Protein AF-A0A7V6YRM3-F1 (afdb_monomer)

Secondary structure (DSSP, 8-state):
---TT-EEEESSTTS-------BSSHHHHHHHHHHHHHHHHHHHH-S--STTGGG--EEEEEEEE------HHHHHHHHHHHHHHHHGGGGTTTTTT--HHHHHHHHHHHHHHHHHHHHHTT-----EEEEEEEEE-

Foldseek 3Di:
DDLAFWKAKAQDPPQDGPGPDTHNDQVVRLVVCVVCLCVVVCVVPDPPDDDVSVVGKMKMWTWDADDDFDQLVVVQVVVLVVVCVVPNPVSNCPSVPDDPVNSVVVRVVRRVVVVVVCVVVVVGDPDTHTPPMDIGD

Solvent-accessible surface area (backbone atoms only — not comparable to full-atom values): 8129 Å² total; per-residue (Å²): 132,84,63,62,65,22,16,33,48,28,77,62,91,84,77,72,79,74,58,86,61,76,22,83,39,66,67,55,33,51,52,51,49,64,74,44,44,64,68,62,50,52,77,73,59,52,96,74,79,68,82,64,66,81,71,51,53,35,34,38,28,31,32,44,58,66,74,90,79,60,63,37,66,63,53,50,50,54,50,28,51,53,41,25,75,73,61,37,76,84,28,68,72,48,76,72,78,67,48,71,65,59,41,50,55,47,22,53,52,52,37,50,54,49,53,51,50,28,61,75,71,65,65,59,75,90,59,64,47,76,42,82,70,42,84,42,121

Nearest PDB structures (foldseek):
  1qm1-assembly1_A  TM=2.500E-01  e=4.627E+00  Homo sapiens
  2l1d-assembly1_A  TM=2.332E-01  e=3.576E+00  Mus musculus
  1y15-assembly1_A  TM=2.357E-01  e=6.808E+00  Mus musculus

Sequence (137 aa):
MSKEGKWLINWNEDGIWNSLDEFETKEDAISYGKANFEEIFEDEIGTEFDSEIENKVFYVGQITCFSPGINAEHVLEQIAEHAYDEVGEVAESYLENVSKEDCNILEERLNNALNEWLKETKNKPNFFKIEKIEEIK

Structure (mmCIF, N/CA/C/O backbone):
data_AF-A0A7V6YRM3-F1
#
_entry.id   AF-A0A7V6YRM3-F1
#
loop_
_atom_site.group_PDB
_atom_site.id
_atom_site.type_symbol
_atom_site.label_atom_id
_atom_site.label_alt_id
_atom_site.label_comp_id
_atom_site.label_asym_id
_atom_site.label_entity_id
_atom_site.label_seq_id
_atom_site.pdbx_PDB_ins_code
_atom_site.Cartn_x
_atom_site.Cartn_y
_atom_site.Cartn_z
_atom_site.occupancy
_atom_site.B_iso_or_equiv
_atom_site.auth_seq_id
_atom_site.auth_comp_id
_atom_site.auth_asym_id
_atom_site.auth_atom_id
_atom_site.pdbx_PDB_model_num
ATOM 1 N N . MET A 1 1 ? 13.080 -12.051 -3.022 1.00 57.66 1 MET A N 1
ATOM 2 C CA . MET A 1 1 ? 13.654 -10.700 -2.842 1.00 57.66 1 MET A CA 1
ATOM 3 C C . MET A 1 1 ? 12.557 -9.697 -3.147 1.00 57.66 1 MET A C 1
ATOM 5 O O . MET A 1 1 ? 11.697 -10.029 -3.953 1.00 57.66 1 MET A O 1
ATOM 9 N N . SER A 1 2 ? 12.516 -8.560 -2.449 1.00 79.94 2 SER A N 1
ATOM 10 C CA . SER A 1 2 ? 11.533 -7.512 -2.757 1.00 79.94 2 SER A CA 1
ATOM 11 C C . SER A 1 2 ? 11.865 -6.896 -4.115 1.00 79.94 2 SER A C 1
ATOM 13 O O . SER A 1 2 ? 13.046 -6.722 -4.414 1.00 79.94 2 SER A O 1
ATOM 15 N N . LYS A 1 3 ? 10.845 -6.597 -4.924 1.00 88.88 3 LYS A N 1
ATOM 16 C CA . LYS A 1 3 ? 11.005 -5.839 -6.173 1.00 88.88 3 LYS A CA 1
ATOM 17 C C . LYS A 1 3 ? 10.927 -4.324 -5.950 1.00 88.88 3 LYS A C 1
ATOM 19 O O . LYS A 1 3 ? 11.144 -3.564 -6.881 1.00 88.88 3 LYS A O 1
ATOM 24 N N . GLU A 1 4 ? 10.607 -3.898 -4.727 1.00 93.44 4 GLU A N 1
ATOM 25 C CA . GLU A 1 4 ? 10.472 -2.491 -4.351 1.00 93.44 4 GLU A CA 1
ATOM 26 C C . GLU A 1 4 ? 11.688 -1.667 -4.776 1.00 93.44 4 GLU A C 1
ATOM 28 O O . GLU A 1 4 ? 12.822 -2.030 -4.466 1.00 93.44 4 GLU A O 1
ATOM 33 N N . GLY A 1 5 ? 11.441 -0.549 -5.457 1.00 95.19 5 GLY A N 1
ATOM 34 C CA . GLY A 1 5 ? 12.470 0.411 -5.841 1.00 95.19 5 GLY A CA 1
ATOM 35 C C . GLY A 1 5 ? 13.305 0.019 -7.060 1.00 95.19 5 GLY A C 1
ATOM 36 O O . GLY A 1 5 ? 14.023 0.878 -7.577 1.00 95.19 5 GLY A O 1
ATOM 37 N N . LYS A 1 6 ? 13.188 -1.217 -7.553 1.00 96.00 6 LYS A N 1
ATOM 38 C CA . LYS A 1 6 ? 13.843 -1.643 -8.791 1.00 96.00 6 LYS A CA 1
ATOM 39 C C . LYS A 1 6 ? 13.215 -0.982 -10.010 1.00 96.00 6 LYS A C 1
ATOM 41 O O . LYS A 1 6 ? 12.084 -0.509 -9.956 1.00 96.00 6 LYS A O 1
ATOM 46 N N . TRP A 1 7 ? 13.937 -0.986 -11.116 1.00 96.75 7 TRP A N 1
ATOM 47 C CA . TRP A 1 7 ? 13.524 -0.408 -12.384 1.00 96.75 7 TRP A CA 1
ATOM 48 C C . TRP A 1 7 ? 13.233 -1.497 -13.409 1.00 96.75 7 TRP A C 1
ATOM 50 O O . TRP A 1 7 ? 13.891 -2.534 -13.420 1.00 96.75 7 TRP A O 1
ATOM 60 N N . LEU A 1 8 ? 12.242 -1.248 -14.257 1.00 95.62 8 LEU A N 1
ATOM 61 C CA . LEU A 1 8 ? 11.913 -2.056 -15.427 1.00 95.62 8 LEU A CA 1
ATOM 62 C C . LEU A 1 8 ? 12.043 -1.207 -16.688 1.00 95.62 8 LEU A C 1
ATOM 64 O O . LEU A 1 8 ? 12.093 0.025 -16.625 1.00 95.62 8 LEU A O 1
ATOM 68 N N . ILE A 1 9 ? 12.031 -1.895 -17.823 1.00 93.69 9 ILE A N 1
ATOM 69 C CA . ILE A 1 9 ? 11.902 -1.310 -19.155 1.00 93.69 9 ILE A CA 1
ATOM 70 C C . ILE A 1 9 ? 10.550 -1.727 -19.737 1.00 93.69 9 ILE A C 1
ATOM 72 O O . ILE A 1 9 ? 10.068 -2.825 -19.456 1.00 93.69 9 ILE A O 1
ATOM 76 N N . ASN A 1 10 ? 9.943 -0.870 -20.548 1.00 92.31 10 ASN A N 1
ATOM 77 C CA . ASN A 1 10 ? 8.838 -1.233 -21.421 1.00 92.31 10 ASN A CA 1
ATOM 78 C C . ASN A 1 10 ? 9.139 -0.752 -22.842 1.00 92.31 10 ASN A C 1
ATOM 80 O O . ASN A 1 10 ? 9.508 0.401 -23.042 1.00 92.31 10 ASN A O 1
ATOM 84 N N . TRP A 1 11 ? 8.980 -1.635 -23.818 1.00 88.88 11 TRP A N 1
ATOM 85 C CA . TRP A 1 11 ? 9.218 -1.337 -25.230 1.00 88.88 11 TRP A CA 1
ATOM 86 C C . TRP A 1 11 ? 7.983 -0.748 -25.923 1.00 88.88 11 TRP A C 1
ATOM 88 O O . TRP A 1 11 ? 8.090 -0.249 -27.037 1.00 88.88 11 TRP A O 1
ATOM 98 N N . ASN A 1 12 ? 6.823 -0.778 -25.256 1.00 83.19 12 ASN A N 1
ATOM 99 C CA . ASN A 1 12 ? 5.540 -0.339 -25.794 1.00 83.19 12 ASN A CA 1
ATOM 100 C C . ASN A 1 12 ? 4.918 0.784 -24.949 1.00 83.19 12 ASN A C 1
ATOM 102 O O . ASN A 1 12 ? 5.096 0.851 -23.734 1.00 83.19 12 ASN A O 1
ATOM 106 N N . GLU A 1 13 ? 4.102 1.627 -25.585 1.00 81.75 13 GLU A N 1
ATOM 107 C CA . GLU A 1 13 ? 3.301 2.672 -24.918 1.00 81.75 13 GLU A CA 1
ATOM 108 C C . GLU A 1 13 ? 1.999 2.116 -24.291 1.00 81.75 13 GLU A C 1
ATOM 110 O O . GLU A 1 13 ? 1.226 2.831 -23.659 1.00 81.75 13 GLU A O 1
ATOM 115 N N . ASP A 1 14 ? 1.732 0.814 -24.422 1.00 81.94 14 ASP A N 1
ATOM 116 C CA . ASP A 1 14 ? 0.468 0.175 -24.016 1.00 81.94 14 ASP A CA 1
ATOM 117 C C . ASP A 1 14 ? 0.219 0.133 -22.493 1.00 81.94 14 ASP A C 1
ATOM 119 O O . ASP A 1 14 ? -0.859 -0.261 -22.039 1.00 81.94 14 ASP A O 1
ATOM 123 N N . GLY A 1 15 ? 1.210 0.538 -21.693 1.00 78.44 15 GLY A N 1
ATOM 124 C CA . GLY A 1 15 ? 1.153 0.525 -20.235 1.00 78.44 15 GLY A CA 1
ATOM 125 C C . GLY A 1 15 ? 1.274 -0.871 -19.613 1.00 78.44 15 GLY A C 1
ATOM 126 O O . GLY A 1 15 ? 1.124 -0.999 -18.395 1.00 78.44 15 GLY A O 1
ATOM 127 N N . ILE A 1 16 ? 1.565 -1.911 -20.400 1.00 83.75 16 ILE A N 1
ATOM 128 C CA . ILE A 1 16 ? 1.755 -3.285 -19.930 1.00 83.75 16 ILE A CA 1
ATOM 129 C C . ILE A 1 16 ? 3.248 -3.538 -19.702 1.00 83.75 16 ILE A C 1
ATOM 131 O O . ILE A 1 16 ? 4.015 -3.813 -20.617 1.00 83.75 16 ILE A O 1
ATOM 135 N N . TRP A 1 17 ? 3.662 -3.505 -18.437 1.00 88.75 17 TRP A N 1
ATOM 136 C CA . TRP A 1 17 ? 5.052 -3.737 -18.039 1.00 88.75 17 TRP A CA 1
ATOM 137 C C . TRP A 1 17 ? 5.314 -5.230 -17.835 1.00 88.75 17 TRP A C 1
ATOM 139 O O . TRP A 1 17 ? 5.140 -5.762 -16.739 1.00 88.75 17 TRP A O 1
ATOM 149 N N . ASN A 1 18 ? 5.701 -5.912 -18.911 1.00 78.31 18 ASN A N 1
ATOM 150 C CA . ASN A 1 18 ? 5.967 -7.354 -18.938 1.00 78.31 18 ASN A CA 1
ATOM 151 C C . ASN A 1 18 ? 7.462 -7.716 -19.011 1.00 78.31 18 ASN A C 1
ATOM 153 O O . ASN A 1 18 ? 7.780 -8.903 -19.112 1.00 78.31 18 ASN A O 1
ATOM 157 N N . SER A 1 19 ? 8.366 -6.730 -18.945 1.00 79.50 19 SER A N 1
ATOM 158 C CA . SER A 1 19 ? 9.805 -6.997 -18.934 1.00 79.50 19 SER A CA 1
ATOM 159 C C . SER A 1 19 ? 10.191 -7.888 -17.754 1.00 79.50 19 SER A C 1
ATOM 161 O O . SER A 1 19 ? 9.743 -7.698 -16.618 1.00 79.50 19 SER A O 1
ATOM 163 N N . LEU A 1 20 ? 11.013 -8.892 -18.055 1.00 77.75 20 LEU A N 1
ATOM 164 C CA . LEU A 1 20 ? 11.559 -9.822 -17.072 1.00 77.75 20 LEU A CA 1
ATOM 165 C C . LEU A 1 20 ? 12.817 -9.263 -16.396 1.00 77.75 20 LEU A C 1
ATOM 167 O O . LEU A 1 20 ? 13.177 -9.740 -15.317 1.00 77.75 20 LEU A O 1
ATOM 171 N N . ASP A 1 21 ? 13.459 -8.268 -17.010 1.00 90.00 21 ASP A N 1
ATOM 172 C CA . ASP A 1 21 ? 14.710 -7.689 -16.538 1.00 90.00 21 ASP A CA 1
ATOM 173 C C . ASP A 1 21 ? 14.451 -6.597 -15.497 1.00 90.00 21 ASP A C 1
ATOM 175 O O . ASP A 1 21 ? 13.784 -5.594 -15.752 1.00 90.00 21 ASP A O 1
ATOM 179 N N . GLU A 1 22 ? 15.001 -6.816 -14.303 1.00 94.31 22 GLU A N 1
ATOM 180 C CA . GLU A 1 22 ? 14.928 -5.904 -13.166 1.00 94.31 22 GLU A CA 1
ATOM 181 C C . GLU A 1 22 ? 16.290 -5.247 -12.934 1.00 94.31 22 GLU A C 1
ATOM 183 O O . GLU A 1 22 ? 17.303 -5.936 -12.794 1.00 94.31 22 GLU A O 1
ATOM 188 N N . PHE A 1 23 ? 16.304 -3.924 -12.801 1.00 96.19 23 PHE A N 1
ATOM 189 C CA . PHE A 1 23 ? 17.519 -3.137 -12.603 1.00 96.19 23 PHE A CA 1
ATOM 190 C C . PHE A 1 23 ? 17.515 -2.468 -11.227 1.00 96.19 23 PHE A C 1
ATOM 192 O O . PHE A 1 23 ? 16.479 -2.013 -10.745 1.00 96.19 23 PHE A O 1
ATOM 199 N N . GLU A 1 24 ? 18.672 -2.387 -10.574 1.00 96.31 24 GLU A N 1
ATOM 200 C CA . GLU A 1 24 ? 18.779 -1.737 -9.258 1.00 96.31 24 GLU A CA 1
ATOM 201 C C . GLU A 1 24 ? 18.721 -0.205 -9.372 1.00 96.31 24 GLU A C 1
ATOM 203 O O . GLU A 1 24 ? 18.272 0.478 -8.451 1.00 96.31 24 GLU A O 1
ATOM 208 N N . THR A 1 25 ? 19.137 0.344 -10.516 1.00 97.06 25 THR A N 1
ATOM 209 C CA . THR A 1 25 ? 19.132 1.783 -10.789 1.00 97.06 25 THR A CA 1
ATOM 210 C C . THR A 1 25 ? 18.414 2.103 -12.094 1.00 97.06 25 THR A C 1
ATOM 212 O O . THR A 1 25 ? 18.285 1.264 -12.990 1.00 97.06 25 THR A O 1
ATOM 215 N N . LYS A 1 26 ? 17.962 3.353 -12.209 1.00 97.25 26 LYS A N 1
ATOM 216 C CA . LYS A 1 26 ? 17.380 3.883 -13.442 1.00 97.25 26 LYS A CA 1
ATOM 217 C C . LYS A 1 26 ? 18.410 3.889 -14.569 1.00 97.25 26 LYS A C 1
ATOM 219 O O . LYS A 1 26 ? 18.090 3.570 -15.708 1.00 97.25 26 LYS A O 1
ATOM 224 N N . GLU A 1 27 ? 19.641 4.275 -14.252 1.00 97.62 27 GLU A N 1
ATOM 225 C CA . GLU A 1 27 ? 20.745 4.408 -15.197 1.00 97.62 27 GLU A CA 1
ATOM 226 C C . GLU A 1 27 ? 21.104 3.064 -15.835 1.00 97.62 27 GLU A C 1
ATOM 228 O O . GLU A 1 27 ? 21.344 3.013 -17.043 1.00 97.62 27 GLU A O 1
ATOM 233 N N . ASP A 1 28 ? 21.076 1.978 -15.059 1.00 96.56 28 ASP A N 1
ATOM 234 C CA . ASP A 1 28 ? 21.285 0.624 -15.574 1.00 96.56 28 ASP A CA 1
ATOM 235 C C . ASP A 1 28 ? 20.154 0.215 -16.529 1.00 96.56 28 ASP A C 1
ATOM 237 O O . ASP A 1 28 ? 20.433 -0.290 -17.616 1.00 96.56 28 ASP A O 1
ATOM 241 N N . ALA A 1 29 ? 18.893 0.504 -16.177 1.00 96.00 29 ALA A N 1
ATOM 242 C CA . ALA A 1 29 ? 17.742 0.242 -17.047 1.00 96.00 29 ALA A CA 1
ATOM 243 C C . ALA A 1 29 ? 17.839 1.023 -18.369 1.00 96.00 29 ALA A C 1
ATOM 245 O O . ALA A 1 29 ? 17.654 0.462 -19.444 1.00 96.00 29 ALA A O 1
ATOM 246 N N . ILE A 1 30 ? 18.196 2.309 -18.316 1.00 95.44 30 ILE A N 1
ATOM 247 C CA . ILE A 1 30 ? 18.406 3.125 -19.522 1.00 95.44 30 ILE A CA 1
ATOM 248 C C . ILE A 1 30 ? 19.564 2.575 -20.358 1.00 95.44 30 ILE A C 1
ATOM 250 O O . ILE A 1 30 ? 19.458 2.511 -21.582 1.00 95.44 30 ILE A O 1
ATOM 254 N N . SER A 1 31 ? 20.674 2.204 -19.718 1.00 94.44 31 SER A N 1
ATOM 255 C CA . SER A 1 31 ? 21.860 1.712 -20.424 1.00 94.44 31 SER A CA 1
ATOM 256 C C . SER A 1 31 ? 21.576 0.387 -21.123 1.00 94.44 31 SER A C 1
ATOM 258 O O . SER A 1 31 ? 21.948 0.223 -22.282 1.00 94.44 31 SER A O 1
ATOM 260 N N . TYR A 1 32 ? 20.860 -0.522 -20.456 1.00 93.50 32 TYR A N 1
ATOM 261 C CA . TYR A 1 32 ? 20.370 -1.749 -21.071 1.00 93.50 32 TYR A CA 1
ATOM 262 C C . TYR A 1 32 ? 19.412 -1.443 -22.223 1.00 93.50 32 TYR A C 1
ATOM 264 O O . TYR A 1 32 ? 19.584 -1.982 -23.313 1.00 93.50 32 TYR A O 1
ATOM 272 N N . GLY A 1 33 ? 18.441 -0.550 -22.008 1.00 91.50 33 GLY A N 1
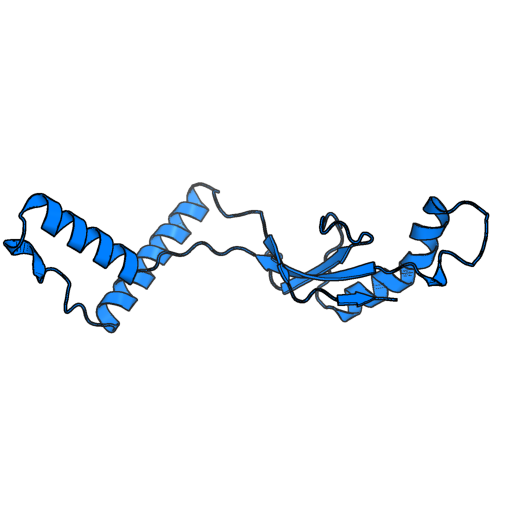ATOM 273 C CA . GLY A 1 33 ? 17.463 -0.166 -23.023 1.00 91.50 33 GLY A CA 1
ATOM 274 C C . GLY A 1 33 ? 18.126 0.319 -24.309 1.00 91.50 33 GLY A C 1
ATOM 275 O O . GLY A 1 33 ? 17.846 -0.203 -25.378 1.00 91.50 33 GLY A O 1
ATOM 276 N N . LYS A 1 34 ? 19.101 1.229 -24.192 1.00 90.06 34 LYS A N 1
ATOM 277 C CA . LYS A 1 34 ? 19.881 1.748 -25.327 1.00 90.06 34 LYS A CA 1
ATOM 278 C C . LYS A 1 34 ? 20.749 0.694 -26.007 1.00 90.06 34 LYS A C 1
ATOM 280 O O . LYS A 1 34 ? 20.875 0.720 -27.223 1.00 90.06 34 LYS A O 1
ATOM 285 N N . ALA A 1 35 ? 21.355 -0.212 -25.241 1.00 89.31 35 ALA A N 1
ATOM 286 C CA . ALA A 1 35 ? 22.224 -1.251 -25.793 1.00 89.31 35 ALA A CA 1
ATOM 287 C C . ALA A 1 35 ? 21.460 -2.311 -26.604 1.00 89.31 35 ALA A C 1
ATOM 289 O O . ALA A 1 35 ? 22.037 -2.888 -27.516 1.00 89.31 35 ALA A O 1
ATOM 290 N N . ASN A 1 36 ? 20.188 -2.555 -26.277 1.00 86.25 36 ASN A N 1
ATOM 291 C CA . ASN A 1 36 ? 19.348 -3.562 -26.938 1.00 86.25 36 ASN A CA 1
ATOM 292 C C . ASN A 1 36 ? 18.300 -2.938 -27.879 1.00 86.25 36 ASN A C 1
ATOM 294 O O . ASN A 1 36 ? 17.493 -3.656 -28.461 1.00 86.25 36 ASN A O 1
ATOM 298 N N . PHE A 1 37 ? 18.294 -1.608 -28.016 1.00 79.69 37 PHE A N 1
ATOM 299 C CA . PHE A 1 37 ? 17.292 -0.872 -28.786 1.00 79.69 37 PHE A CA 1
ATOM 300 C C . PHE A 1 37 ? 17.305 -1.276 -30.264 1.00 79.69 37 PHE A C 1
ATOM 302 O O . PHE A 1 37 ? 16.264 -1.591 -30.829 1.00 79.69 37 PHE A O 1
ATOM 309 N N . GLU A 1 38 ? 18.491 -1.312 -30.874 1.00 71.50 38 GLU A N 1
ATOM 310 C CA . GLU A 1 38 ? 18.658 -1.667 -32.287 1.00 71.50 38 GLU A CA 1
ATOM 311 C C . GLU A 1 38 ? 18.234 -3.120 -32.550 1.00 71.50 38 GLU A C 1
ATOM 313 O O . GLU A 1 38 ? 17.413 -3.354 -33.428 1.00 71.50 38 GLU A O 1
ATOM 318 N N . GLU A 1 39 ? 18.683 -4.078 -31.731 1.00 70.81 39 GLU A N 1
ATOM 319 C CA . GLU A 1 39 ? 18.361 -5.509 -31.892 1.00 70.81 39 GLU A CA 1
ATOM 320 C C . GLU A 1 39 ? 16.850 -5.788 -31.805 1.00 70.81 39 GLU A C 1
ATOM 322 O O . GLU A 1 39 ? 16.301 -6.540 -32.607 1.00 70.81 39 GLU A O 1
ATOM 327 N N . ILE A 1 40 ? 16.151 -5.148 -30.863 1.00 71.75 40 ILE A N 1
ATOM 328 C CA . ILE A 1 40 ? 14.716 -5.381 -30.645 1.00 71.75 40 ILE A CA 1
ATOM 329 C C . ILE A 1 40 ? 13.862 -4.785 -31.771 1.00 71.75 40 ILE A C 1
ATOM 331 O O . ILE A 1 40 ? 12.867 -5.391 -32.171 1.00 71.75 40 ILE A O 1
ATOM 335 N N . PHE A 1 41 ? 14.234 -3.614 -32.293 1.00 69.38 41 PHE A N 1
ATOM 336 C CA . PHE A 1 41 ? 13.486 -2.969 -33.375 1.00 69.38 41 PHE A CA 1
ATOM 337 C C . PHE A 1 41 ? 13.906 -3.449 -34.777 1.00 69.38 41 PHE A C 1
ATOM 339 O O . PHE A 1 41 ? 13.101 -3.348 -35.704 1.00 69.38 41 PHE A O 1
ATOM 346 N N . GLU A 1 42 ? 15.096 -4.037 -34.944 1.00 64.94 42 GLU A N 1
ATOM 347 C CA . GLU A 1 42 ? 15.508 -4.717 -36.184 1.00 64.94 42 GLU A CA 1
ATOM 348 C C . GLU A 1 42 ? 14.603 -5.917 -36.513 1.00 64.94 42 GLU A C 1
ATOM 350 O O . GLU A 1 42 ? 14.182 -6.074 -37.665 1.00 64.94 42 GLU A O 1
ATOM 355 N N . ASP A 1 43 ? 14.241 -6.721 -35.506 1.00 59.7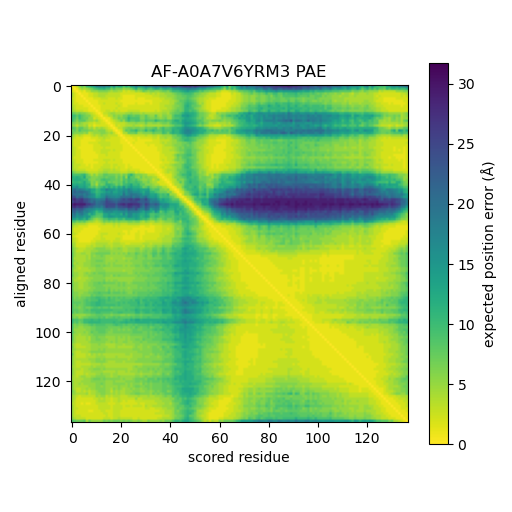8 43 ASP A N 1
ATOM 356 C CA . ASP A 1 43 ? 13.343 -7.876 -35.662 1.00 59.78 43 ASP A CA 1
ATOM 357 C C . ASP A 1 43 ? 11.897 -7.472 -36.023 1.00 59.78 43 ASP A C 1
ATOM 359 O O . ASP A 1 43 ? 11.173 -8.241 -36.663 1.00 59.78 43 ASP A O 1
ATOM 363 N N . GLU A 1 44 ? 11.462 -6.268 -35.632 1.00 59.38 44 GLU A N 1
ATOM 364 C CA . GLU A 1 44 ? 10.084 -5.793 -35.816 1.00 59.38 44 GLU A CA 1
ATOM 365 C C . GLU A 1 44 ? 9.858 -5.106 -37.178 1.00 59.38 44 GLU A C 1
ATOM 367 O O . GLU A 1 44 ? 8.771 -5.206 -37.750 1.00 59.38 44 GLU A O 1
ATOM 372 N N . ILE A 1 45 ? 10.875 -4.425 -37.721 1.00 56.22 45 ILE A N 1
ATOM 373 C CA . ILE A 1 45 ? 10.725 -3.534 -38.887 1.00 56.22 45 ILE A CA 1
ATOM 374 C C . ILE A 1 45 ? 11.009 -4.255 -40.217 1.00 56.22 45 ILE A C 1
ATOM 376 O O . ILE A 1 45 ? 10.474 -3.878 -41.262 1.00 56.22 45 ILE A O 1
ATOM 380 N N . GLY A 1 46 ? 11.802 -5.332 -40.215 1.00 57.22 46 GLY A N 1
ATOM 381 C CA . GLY A 1 46 ? 12.316 -5.893 -41.465 1.00 57.22 46 GLY A CA 1
ATOM 382 C C . GLY A 1 46 ? 13.187 -4.875 -42.222 1.00 57.22 46 GLY A C 1
ATOM 383 O O . GLY A 1 46 ? 13.330 -3.720 -41.844 1.00 57.22 46 GLY A O 1
ATOM 384 N N . THR A 1 47 ? 13.835 -5.291 -43.306 1.00 54.81 47 THR A N 1
ATOM 385 C CA . THR A 1 47 ? 14.924 -4.534 -43.959 1.00 54.81 47 THR A CA 1
ATOM 386 C C . THR A 1 47 ? 14.525 -3.218 -44.673 1.00 54.81 47 THR A C 1
ATOM 388 O O . THR A 1 47 ? 15.282 -2.750 -45.524 1.00 54.81 47 THR A O 1
ATOM 391 N N . GLU A 1 48 ? 13.361 -2.620 -44.398 1.00 53.84 48 GLU A N 1
ATOM 392 C CA . GLU A 1 48 ? 12.969 -1.301 -44.925 1.00 53.84 48 GLU A CA 1
ATOM 393 C C . GLU A 1 48 ? 13.395 -0.191 -43.946 1.00 53.84 48 GLU A C 1
ATOM 395 O O . GLU A 1 48 ? 12.793 0.056 -42.909 1.00 53.84 48 GLU A O 1
ATOM 400 N N . PHE A 1 49 ? 14.529 0.418 -44.289 1.00 57.19 49 PHE A N 1
ATOM 401 C CA . PHE A 1 49 ? 15.422 1.180 -43.419 1.00 57.19 49 PHE A CA 1
ATOM 402 C C . PHE A 1 49 ? 14.991 2.649 -43.173 1.00 57.19 49 PHE A C 1
ATOM 404 O O . PHE A 1 49 ? 14.511 3.339 -44.076 1.00 57.19 49 PHE A O 1
ATOM 411 N N . ASP A 1 50 ? 15.319 3.114 -41.962 1.00 52.72 50 ASP A N 1
ATOM 412 C CA . ASP A 1 50 ? 15.559 4.484 -41.461 1.00 52.72 50 ASP A CA 1
ATOM 413 C C . ASP A 1 50 ? 14.431 5.373 -40.895 1.00 52.72 50 ASP A C 1
ATOM 415 O O . ASP A 1 50 ? 14.599 5.874 -39.784 1.00 52.72 50 ASP A O 1
ATOM 419 N N . SER A 1 51 ? 13.288 5.621 -41.547 1.00 52.53 51 SER A N 1
ATOM 420 C CA . SER A 1 51 ? 12.409 6.714 -41.051 1.00 52.53 51 SER A CA 1
ATOM 421 C C . SER A 1 51 ? 11.555 6.384 -39.816 1.00 52.53 51 SER A C 1
ATOM 423 O O . SER A 1 51 ? 11.021 7.297 -39.182 1.00 52.53 51 SER A O 1
ATOM 425 N N . GLU A 1 52 ? 11.382 5.102 -39.480 1.00 55.19 52 GLU A N 1
ATOM 426 C CA . GLU A 1 52 ? 10.545 4.690 -38.342 1.00 55.19 52 GLU A CA 1
ATOM 427 C C . GLU A 1 52 ? 11.331 4.488 -37.040 1.00 55.19 52 GLU A C 1
ATOM 429 O O . GLU A 1 52 ? 10.771 4.733 -35.973 1.00 55.19 52 GLU A O 1
ATOM 434 N N . ILE A 1 53 ? 12.625 4.144 -37.105 1.00 59.47 53 ILE A N 1
ATOM 435 C CA . ILE A 1 53 ? 13.480 3.955 -35.915 1.00 59.47 53 ILE A CA 1
ATOM 436 C C . ILE A 1 53 ? 13.676 5.277 -35.165 1.00 59.47 53 ILE A C 1
ATOM 438 O O . ILE A 1 53 ? 13.636 5.299 -33.940 1.00 59.47 53 ILE A O 1
ATOM 442 N N . GLU A 1 54 ? 13.803 6.3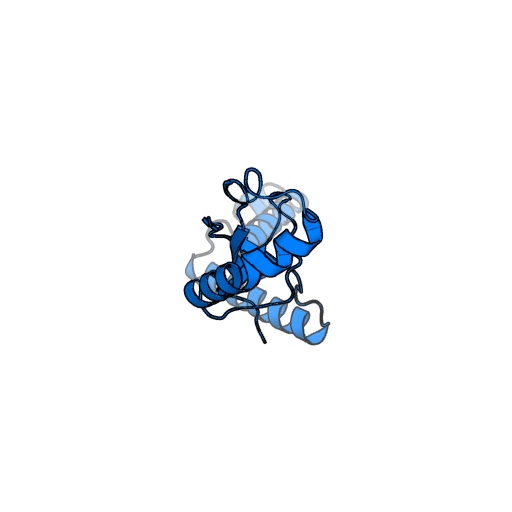95 -35.886 1.00 61.22 54 GLU A N 1
ATOM 443 C CA . GLU A 1 54 ? 14.030 7.726 -35.296 1.00 61.22 54 GLU A CA 1
ATOM 444 C C . GLU A 1 54 ? 12.860 8.204 -34.406 1.00 61.22 54 GLU A C 1
ATOM 446 O O . GLU A 1 54 ? 13.021 9.111 -33.589 1.00 61.22 54 GLU A O 1
ATOM 451 N N . ASN A 1 55 ? 11.684 7.575 -34.537 1.00 68.94 55 ASN A N 1
ATOM 452 C CA . ASN A 1 55 ? 10.499 7.845 -33.720 1.00 68.94 55 ASN A CA 1
ATOM 453 C C . ASN A 1 55 ? 10.194 6.742 -32.696 1.00 68.94 55 ASN A C 1
ATOM 455 O O . ASN A 1 55 ? 9.219 6.874 -31.953 1.00 68.94 55 ASN A O 1
ATOM 459 N N . LYS A 1 56 ? 10.980 5.659 -32.649 1.00 77.88 56 LYS A N 1
ATOM 460 C CA . LYS A 1 56 ? 10.813 4.630 -31.622 1.00 77.88 56 LYS A CA 1
ATOM 461 C C . LYS A 1 56 ? 11.310 5.174 -30.287 1.00 77.88 56 LYS A C 1
ATOM 463 O O . LYS A 1 56 ? 12.266 5.941 -30.210 1.00 77.88 56 LYS A O 1
ATOM 468 N N . VAL A 1 57 ? 10.634 4.762 -29.228 1.00 89.38 57 VAL A N 1
ATOM 469 C CA . VAL A 1 57 ? 10.969 5.101 -27.849 1.00 89.38 57 VAL A CA 1
ATOM 470 C C . VAL A 1 57 ? 10.821 3.855 -27.000 1.00 89.38 57 VAL A C 1
ATOM 472 O O . VAL A 1 57 ? 10.084 2.935 -27.350 1.00 89.38 57 VAL A O 1
ATOM 475 N N . PHE A 1 58 ? 11.508 3.836 -25.870 1.00 91.75 58 PHE A N 1
ATOM 476 C CA . PHE A 1 58 ? 11.241 2.882 -24.806 1.00 91.75 58 PHE A CA 1
ATOM 477 C C . PHE A 1 58 ? 10.995 3.638 -23.510 1.00 91.75 58 PHE A C 1
ATOM 479 O O . PHE A 1 58 ? 11.343 4.806 -23.372 1.00 91.75 58 PHE A O 1
ATOM 486 N N . TYR A 1 59 ? 10.406 2.971 -22.534 1.00 94.44 59 TYR A N 1
ATOM 487 C CA . TYR A 1 59 ? 10.078 3.559 -21.249 1.00 94.44 59 TYR A CA 1
ATOM 488 C C . TYR A 1 59 ? 10.878 2.881 -20.153 1.00 94.44 59 TYR A C 1
ATOM 490 O O . TYR A 1 59 ? 11.105 1.673 -20.185 1.00 94.44 59 TYR A O 1
ATOM 498 N N . VAL A 1 60 ? 11.266 3.650 -19.146 1.00 96.06 60 VAL A N 1
ATOM 499 C CA . VAL A 1 60 ? 11.796 3.129 -17.885 1.00 96.06 60 VAL A CA 1
ATOM 500 C C . VAL A 1 60 ? 10.880 3.539 -16.751 1.00 96.06 60 VAL A C 1
ATOM 502 O O . VAL A 1 60 ? 10.272 4.605 -16.796 1.00 96.06 60 VAL A O 1
ATOM 505 N N . GLY A 1 61 ? 10.744 2.694 -15.738 1.00 95.81 61 GLY A N 1
ATOM 506 C CA . GLY A 1 61 ? 9.845 2.971 -14.624 1.00 95.81 61 GLY A CA 1
ATOM 507 C C . GLY A 1 61 ? 10.235 2.211 -13.371 1.00 95.81 61 GLY A C 1
ATOM 508 O O . GLY A 1 61 ? 10.806 1.123 -13.445 1.00 95.81 61 GLY A O 1
ATOM 509 N N . GLN A 1 62 ? 9.938 2.799 -12.215 1.00 96.88 62 GLN A N 1
ATOM 510 C CA . GLN A 1 62 ? 10.275 2.248 -10.911 1.00 96.88 62 GLN A CA 1
ATOM 511 C C . GLN A 1 62 ? 9.115 1.421 -10.350 1.00 96.88 62 GLN A C 1
ATOM 513 O O . GLN A 1 62 ? 7.968 1.863 -10.325 1.00 96.88 62 GLN A O 1
ATOM 518 N N . ILE A 1 63 ? 9.426 0.232 -9.850 1.00 95.12 63 ILE A N 1
ATOM 519 C CA . ILE A 1 63 ? 8.489 -0.650 -9.166 1.00 95.12 63 ILE A CA 1
ATOM 520 C C . ILE A 1 63 ? 8.152 -0.080 -7.786 1.00 95.12 63 ILE A C 1
ATOM 522 O O . ILE A 1 63 ? 9.034 0.120 -6.948 1.00 95.12 63 ILE A O 1
ATOM 526 N N . THR A 1 64 ? 6.854 0.064 -7.525 1.00 94.69 64 THR A N 1
ATOM 527 C CA . THR A 1 64 ? 6.291 0.301 -6.193 1.00 94.69 64 THR A CA 1
ATOM 528 C C . THR A 1 64 ? 5.351 -0.849 -5.846 1.00 94.69 64 THR A C 1
ATOM 530 O O . THR A 1 64 ? 4.286 -1.026 -6.447 1.00 94.69 64 THR A O 1
ATOM 533 N N . CYS A 1 65 ? 5.752 -1.668 -4.881 1.00 92.31 65 CYS A N 1
ATOM 534 C CA . CYS A 1 65 ? 4.974 -2.783 -4.369 1.00 92.31 65 CYS A CA 1
ATOM 535 C C . CYS A 1 65 ? 3.792 -2.264 -3.552 1.00 92.31 65 CYS A C 1
ATOM 537 O O . CYS A 1 65 ? 3.908 -1.329 -2.758 1.00 92.31 65 CYS A O 1
ATOM 539 N N . PHE A 1 66 ? 2.645 -2.921 -3.696 1.00 91.75 66 PHE A N 1
ATOM 540 C CA . PHE A 1 66 ? 1.528 -2.664 -2.800 1.00 91.75 66 PHE A CA 1
ATOM 541 C C . PHE A 1 66 ? 1.832 -3.243 -1.412 1.00 91.75 66 PHE A C 1
ATOM 543 O O . PHE A 1 66 ? 2.062 -4.447 -1.273 1.00 91.75 66 PHE A O 1
ATOM 550 N N . SER A 1 67 ? 1.800 -2.390 -0.386 1.00 90.38 67 SER A N 1
ATOM 551 C CA . SER A 1 67 ? 1.861 -2.812 1.012 1.00 90.38 67 SER A CA 1
ATOM 552 C C . SER A 1 67 ? 0.468 -2.690 1.630 1.00 90.38 67 SER A C 1
ATOM 554 O O . SER A 1 67 ? -0.035 -1.572 1.744 1.00 90.38 67 SER A O 1
ATOM 556 N N . PRO A 1 68 ? -0.171 -3.802 2.026 1.00 93.25 68 PRO A N 1
ATOM 557 C CA . PRO A 1 68 ? -1.448 -3.742 2.714 1.00 93.25 68 PRO A CA 1
ATOM 558 C C . PRO A 1 68 ? -1.241 -3.135 4.103 1.00 93.25 68 PRO A C 1
ATOM 560 O O . PRO A 1 68 ? -0.225 -3.383 4.754 1.00 93.25 68 PRO A O 1
ATOM 563 N N . GLY A 1 69 ? -2.216 -2.351 4.546 1.00 96.31 69 GLY A N 1
ATOM 564 C CA . GLY A 1 69 ? -2.206 -1.733 5.861 1.00 96.31 69 GLY A CA 1
ATOM 565 C C . GLY A 1 69 ? -3.621 -1.465 6.350 1.00 96.31 69 GLY A C 1
ATOM 566 O O . GLY A 1 69 ? -4.543 -1.297 5.550 1.00 96.31 69 GLY A O 1
ATOM 567 N N . ILE A 1 70 ? -3.784 -1.463 7.667 1.00 97.94 70 ILE A N 1
ATOM 568 C CA . ILE A 1 70 ? -5.029 -1.111 8.347 1.00 97.94 70 ILE A CA 1
ATOM 569 C C . ILE A 1 70 ? -4.842 0.277 8.943 1.00 97.94 70 ILE A C 1
ATOM 571 O O . ILE A 1 70 ? -3.862 0.505 9.646 1.00 97.94 70 ILE A O 1
ATOM 575 N N . ASN A 1 71 ? -5.782 1.176 8.662 1.00 98.00 71 ASN A N 1
ATOM 576 C CA . ASN A 1 71 ? -5.879 2.476 9.317 1.00 98.00 71 ASN A CA 1
ATOM 577 C C . ASN A 1 71 ? -6.749 2.312 10.573 1.00 98.00 71 ASN A C 1
ATOM 579 O O . ASN A 1 71 ? -7.896 1.869 10.470 1.00 98.00 71 ASN A O 1
ATOM 583 N N . ALA A 1 72 ? -6.198 2.620 11.748 1.00 98.06 72 ALA A N 1
ATOM 584 C CA . ALA A 1 72 ? -6.925 2.431 13.003 1.00 98.06 72 ALA A CA 1
ATOM 585 C C . ALA A 1 72 ? -8.071 3.431 13.204 1.00 98.06 72 ALA A C 1
ATOM 587 O O . ALA A 1 72 ? -9.071 3.049 13.805 1.00 98.06 72 ALA A O 1
ATOM 588 N N . GLU A 1 73 ? -7.968 4.658 12.683 1.00 97.44 73 GLU A N 1
ATOM 589 C CA . GLU A 1 73 ? -9.046 5.658 12.745 1.00 97.44 73 GLU A CA 1
ATOM 590 C C . GLU A 1 73 ? -10.296 5.122 12.039 1.00 97.44 73 GLU A C 1
ATOM 592 O O . GLU A 1 73 ? -11.359 5.062 12.650 1.00 97.44 73 GLU A O 1
ATOM 597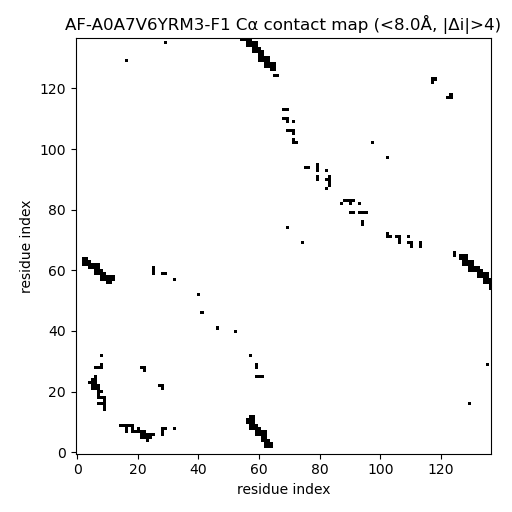 N N . HIS A 1 74 ? -10.149 4.584 10.822 1.00 97.88 74 HIS A N 1
ATOM 598 C CA . HIS A 1 74 ? -11.267 3.968 10.094 1.00 97.88 74 HIS A CA 1
ATOM 599 C C . HIS A 1 74 ? -11.881 2.774 10.846 1.00 97.88 74 HIS A C 1
ATOM 601 O O . HIS A 1 74 ? -13.090 2.562 10.806 1.00 97.88 74 HIS A O 1
ATOM 607 N N . VAL A 1 75 ? -11.061 1.969 11.535 1.00 98.12 75 VAL A N 1
ATOM 608 C CA . VAL A 1 75 ? -11.563 0.845 12.346 1.00 98.12 75 VAL A CA 1
ATOM 609 C C . VAL A 1 75 ? -12.353 1.350 13.554 1.00 98.12 75 VAL A C 1
ATOM 611 O O . VAL A 1 75 ? -13.396 0.783 13.875 1.00 98.12 75 VAL A O 1
ATOM 614 N N . LEU A 1 76 ? -11.870 2.395 14.227 1.00 98.19 76 LEU A N 1
ATOM 615 C CA . LEU A 1 76 ? -12.547 2.997 15.376 1.00 98.19 76 LEU A CA 1
ATOM 616 C C . LEU A 1 76 ? -13.870 3.652 14.967 1.00 98.19 76 LEU A C 1
ATOM 618 O O . LEU A 1 76 ? -14.869 3.431 15.649 1.00 98.19 76 LEU A O 1
ATOM 622 N N . GLU A 1 77 ? -13.894 4.378 13.846 1.00 97.25 77 GLU A N 1
ATOM 623 C CA . GLU A 1 77 ? -15.114 4.953 13.262 1.00 97.25 77 GLU A CA 1
ATOM 624 C C . GLU A 1 77 ? -16.149 3.864 12.975 1.00 97.25 77 GLU A C 1
ATOM 626 O O . GLU A 1 77 ? -17.270 3.937 13.471 1.00 97.25 77 GLU A O 1
ATOM 631 N N . GLN A 1 78 ? -15.749 2.789 12.288 1.00 98.06 78 GLN A N 1
ATOM 632 C CA . GLN A 1 78 ? -16.644 1.670 11.990 1.00 98.06 78 GLN A CA 1
ATOM 633 C C . GLN A 1 78 ? -17.217 1.028 13.269 1.00 98.06 78 GLN A C 1
ATOM 635 O O . GLN A 1 78 ? -18.380 0.631 13.315 1.00 98.06 78 GLN A O 1
ATOM 640 N N . ILE A 1 79 ? -16.412 0.909 14.330 1.00 98.12 79 ILE A N 1
ATOM 641 C CA . ILE A 1 79 ? -16.868 0.370 15.619 1.00 98.12 79 ILE A CA 1
ATOM 642 C C . ILE A 1 79 ? -17.851 1.328 16.309 1.00 98.12 79 ILE A C 1
ATOM 644 O O . ILE A 1 79 ? -18.831 0.865 16.897 1.00 98.12 79 ILE A O 1
ATOM 648 N N . ALA A 1 80 ? -17.601 2.638 16.258 1.00 98.06 80 ALA A N 1
ATOM 649 C CA . ALA A 1 80 ? -18.491 3.646 16.828 1.00 98.06 80 ALA A CA 1
ATOM 650 C C . ALA A 1 80 ? -19.844 3.680 16.099 1.00 98.06 80 ALA A C 1
ATOM 652 O O . ALA A 1 80 ? -20.886 3.665 16.754 1.00 98.06 80 ALA A O 1
ATOM 653 N N . GLU A 1 81 ? -19.834 3.617 14.764 1.00 97.94 81 GLU A N 1
ATOM 654 C CA . GLU A 1 81 ? -21.043 3.510 13.938 1.00 97.94 81 GLU A CA 1
ATOM 655 C C . GLU A 1 81 ? -21.853 2.259 14.290 1.00 97.94 81 GLU A C 1
ATOM 657 O O . GLU A 1 81 ? -23.045 2.353 14.571 1.00 97.94 81 GLU A O 1
ATOM 662 N N . HIS A 1 82 ? -21.200 1.096 14.394 1.00 98.19 82 HIS A N 1
ATOM 663 C CA . HIS A 1 82 ? -21.875 -0.132 14.819 1.00 98.19 82 HIS A CA 1
ATOM 664 C C . HIS A 1 82 ? -22.500 -0.006 16.217 1.00 98.19 82 HIS A C 1
ATOM 666 O O . HIS A 1 82 ? -23.585 -0.527 16.459 1.00 98.19 82 HIS A O 1
ATOM 672 N N . ALA A 1 83 ? -21.835 0.668 17.158 1.00 98.38 83 ALA A N 1
ATOM 673 C CA . ALA A 1 83 ? -22.400 0.883 18.487 1.00 98.38 83 ALA A CA 1
ATOM 674 C C . ALA A 1 83 ? -23.646 1.784 18.432 1.00 98.38 83 ALA A C 1
ATOM 676 O O . ALA A 1 83 ? -24.638 1.497 19.106 1.00 98.38 83 ALA A O 1
ATOM 677 N N . TYR A 1 84 ? -23.614 2.837 17.613 1.00 98.06 84 TYR A N 1
ATOM 678 C CA . TYR A 1 84 ? -24.762 3.713 17.390 1.00 98.06 84 TYR A CA 1
ATOM 679 C C . TYR A 1 84 ? -25.934 2.970 16.738 1.00 98.06 84 TYR A C 1
ATOM 681 O O . TYR A 1 84 ? -27.067 3.110 17.189 1.00 98.06 84 TYR A O 1
ATOM 689 N N . ASP A 1 85 ? -25.681 2.128 15.738 1.00 98.31 85 ASP A N 1
ATOM 690 C CA . ASP A 1 85 ? -26.732 1.340 15.084 1.00 98.31 85 ASP A CA 1
ATOM 691 C C . ASP A 1 85 ? -27.437 0.374 16.056 1.00 98.31 85 ASP A C 1
ATOM 693 O O . ASP A 1 85 ? -28.644 0.144 15.948 1.00 98.31 85 ASP A O 1
ATOM 697 N N . GLU A 1 86 ? -26.707 -0.161 17.039 1.00 98.19 86 GLU A N 1
ATOM 698 C CA . GLU A 1 86 ? -27.235 -1.127 18.008 1.00 98.19 86 GLU A CA 1
ATOM 699 C C . GLU A 1 86 ? -28.024 -0.480 19.158 1.00 98.19 86 GLU A C 1
ATOM 701 O O . GLU A 1 86 ? -29.052 -1.016 19.584 1.00 98.19 86 GLU A O 1
ATOM 706 N N . VAL A 1 87 ? -27.552 0.648 19.707 1.00 98.06 87 VAL A N 1
ATOM 707 C CA . VAL A 1 87 ? -28.148 1.255 20.920 1.00 98.06 87 VAL A CA 1
ATOM 708 C C . VAL A 1 87 ? -28.531 2.730 20.775 1.00 98.06 87 VAL A C 1
ATOM 710 O O . VAL A 1 87 ? -28.950 3.362 21.750 1.00 98.06 87 VAL A O 1
ATOM 713 N N . GLY A 1 88 ? -28.449 3.271 19.562 1.00 97.44 88 GLY A N 1
ATOM 714 C CA . GLY A 1 88 ? -28.802 4.646 19.225 1.00 97.44 88 GLY A CA 1
ATOM 715 C C . GLY A 1 88 ? -27.898 5.680 19.892 1.00 97.44 88 GLY A C 1
ATOM 716 O O . GLY A 1 88 ? -26.739 5.424 20.217 1.00 97.44 88 GLY A O 1
ATOM 717 N N . GLU A 1 89 ? -28.469 6.855 20.162 1.00 97.06 89 GLU A N 1
ATOM 718 C CA . GLU A 1 89 ? -27.770 8.028 20.717 1.00 97.06 89 GLU A CA 1
ATOM 719 C C . GLU A 1 89 ? -27.018 7.764 22.031 1.00 97.06 89 GLU A C 1
ATOM 721 O O . GLU A 1 89 ? -26.082 8.484 22.363 1.00 97.06 89 GLU A O 1
ATOM 726 N N . VAL A 1 90 ? -27.354 6.700 22.771 1.00 97.31 90 VAL A N 1
ATOM 727 C CA . VAL A 1 90 ? -26.607 6.307 23.980 1.00 97.31 90 VAL A CA 1
ATOM 728 C C . VAL A 1 90 ? -25.125 6.031 23.675 1.00 97.31 90 VAL A C 1
ATOM 730 O O . VAL A 1 90 ? -24.285 6.199 24.559 1.00 97.31 90 VAL A O 1
ATOM 733 N N . ALA A 1 91 ? -24.794 5.632 22.443 1.00 97.12 91 ALA A N 1
ATOM 734 C CA . ALA A 1 91 ? -23.430 5.369 21.991 1.00 97.12 91 ALA A CA 1
ATOM 735 C C . ALA A 1 91 ? -22.773 6.530 21.218 1.00 97.12 91 ALA A C 1
ATOM 737 O O . ALA A 1 91 ? -21.642 6.361 20.775 1.00 97.12 91 ALA A O 1
ATOM 738 N N . GLU A 1 92 ? -23.415 7.698 21.079 1.00 93.81 92 GLU A N 1
ATOM 739 C CA . GLU A 1 92 ? -22.936 8.807 20.226 1.00 93.81 92 GLU A CA 1
ATOM 740 C C . GLU A 1 92 ? -21.486 9.243 20.524 1.00 93.81 92 GLU A C 1
ATOM 742 O O . GLU A 1 92 ? -20.711 9.467 19.601 1.00 93.81 92 GLU A O 1
ATOM 747 N N . SER A 1 93 ? -21.081 9.286 21.798 1.00 96.38 93 SER A N 1
ATOM 748 C CA . SER A 1 93 ? -19.713 9.665 22.203 1.00 96.38 93 SER A CA 1
ATOM 749 C C . SER A 1 93 ? -18.751 8.482 22.391 1.00 96.38 93 SER A C 1
ATOM 751 O O . SER A 1 93 ? -17.652 8.645 22.936 1.00 96.38 93 SER A O 1
ATOM 753 N N . TYR A 1 94 ? -19.143 7.261 22.017 1.00 97.75 94 TYR A N 1
ATOM 754 C CA . TYR A 1 94 ? -18.264 6.100 22.132 1.00 97.75 94 TYR A CA 1
ATOM 755 C C . TYR A 1 94 ? -17.071 6.248 21.177 1.00 97.75 94 TYR A C 1
ATOM 757 O O . TYR A 1 94 ? -17.243 6.431 19.981 1.00 97.75 94 TYR A O 1
ATOM 765 N N . LEU A 1 95 ? -15.850 6.175 21.721 1.00 96.56 95 LEU A N 1
ATOM 766 C CA . LEU A 1 95 ? -14.575 6.323 20.996 1.00 96.56 95 LEU A CA 1
ATOM 767 C C . LEU A 1 95 ? -14.295 7.709 20.371 1.00 96.56 95 LEU A C 1
ATOM 769 O O . LEU A 1 95 ? -13.217 7.899 19.818 1.00 96.56 95 LEU A O 1
ATOM 773 N N . GLU A 1 96 ? -15.166 8.704 20.561 1.00 93.19 96 GLU A N 1
ATOM 774 C CA . GLU A 1 96 ? -14.998 10.075 20.035 1.00 93.19 96 GLU A CA 1
ATOM 775 C C . GLU A 1 96 ? -13.686 10.750 20.493 1.00 93.19 96 GLU A C 1
ATOM 777 O O . GLU A 1 96 ? -13.079 11.529 19.764 1.00 93.19 96 GLU A O 1
ATOM 782 N N . ASN A 1 97 ? -13.221 10.436 21.708 1.00 95.19 97 ASN A N 1
ATOM 783 C CA . ASN A 1 97 ? -12.074 11.091 22.350 1.00 95.19 97 ASN A CA 1
ATOM 784 C C . ASN A 1 97 ? -10.827 10.196 22.447 1.00 95.19 97 ASN A C 1
ATOM 786 O O . ASN A 1 97 ? -9.990 10.396 23.334 1.00 95.19 97 ASN A O 1
ATOM 790 N N . VAL A 1 98 ? -10.704 9.177 21.590 1.00 97.00 98 VAL A N 1
ATOM 791 C CA . VAL A 1 98 ? -9.489 8.349 21.546 1.00 97.00 98 VAL A CA 1
ATOM 792 C C . VAL A 1 98 ? -8.291 9.235 21.209 1.00 97.00 98 VAL A C 1
ATOM 794 O O . VAL A 1 98 ? -8.307 10.012 20.255 1.00 97.00 98 VAL A O 1
ATOM 797 N N . SER A 1 99 ? -7.238 9.144 22.023 1.00 98.00 99 SER A N 1
ATOM 798 C CA . SER A 1 99 ? -6.039 9.940 21.797 1.00 98.00 99 SER A CA 1
ATOM 799 C C . SER A 1 99 ? -5.306 9.464 20.542 1.00 98.00 99 SER A C 1
ATOM 801 O O . SER A 1 99 ? -5.318 8.280 20.201 1.00 98.00 99 SER A O 1
ATOM 803 N N . LYS A 1 100 ? -4.583 10.374 19.882 1.00 97.44 100 LYS A N 1
ATOM 804 C CA . LYS A 1 100 ? -3.716 10.007 18.754 1.00 97.44 100 LYS A CA 1
ATOM 805 C C . LYS A 1 100 ? -2.696 8.928 19.137 1.00 97.44 100 LYS A C 1
ATOM 807 O O . LYS A 1 100 ? -2.353 8.089 18.315 1.00 97.44 100 LYS A O 1
ATOM 812 N N . GLU A 1 101 ? -2.204 8.948 20.375 1.00 98.44 101 GLU A N 1
ATOM 813 C CA . GLU A 1 101 ? -1.239 7.959 20.859 1.00 98.44 101 GLU A CA 1
ATOM 814 C C . GLU A 1 101 ? -1.867 6.567 20.984 1.00 98.44 101 GLU A C 1
ATOM 816 O O . GLU A 1 101 ? -1.312 5.604 20.458 1.00 98.44 101 GLU A O 1
ATOM 821 N N . ASP A 1 102 ? -3.060 6.467 21.571 1.00 98.31 102 ASP A N 1
ATOM 822 C CA . ASP A 1 102 ? -3.795 5.200 21.652 1.00 98.31 102 ASP A CA 1
ATOM 823 C C . ASP A 1 102 ? -4.191 4.679 20.264 1.00 98.31 102 ASP A C 1
ATOM 825 O O . ASP A 1 102 ? -4.091 3.478 20.001 1.00 98.31 102 ASP A O 1
ATOM 829 N N . CYS A 1 103 ? -4.579 5.577 19.352 1.00 98.12 103 CYS A N 1
ATOM 830 C CA . CYS A 1 103 ? -4.870 5.233 17.962 1.00 98.12 103 CYS A CA 1
ATOM 831 C C . CYS A 1 103 ? -3.636 4.654 17.251 1.00 98.12 103 CYS A C 1
ATOM 833 O O . CYS A 1 103 ? -3.722 3.594 16.633 1.00 98.12 103 CYS A O 1
ATOM 835 N N . ASN A 1 104 ? -2.463 5.276 17.413 1.00 98.38 104 ASN A N 1
ATOM 836 C CA . ASN A 1 104 ? -1.208 4.762 16.856 1.00 98.38 104 ASN A CA 1
ATOM 837 C C . ASN A 1 104 ? -0.839 3.385 17.434 1.00 98.38 104 ASN A C 1
ATOM 839 O O . ASN A 1 104 ? -0.392 2.508 16.696 1.00 98.38 104 ASN A O 1
ATOM 843 N N . ILE A 1 105 ? -1.044 3.171 18.741 1.00 98.50 105 ILE A N 1
ATOM 844 C CA . ILE A 1 105 ? -0.808 1.869 19.387 1.00 98.50 105 ILE A CA 1
ATOM 845 C C . ILE A 1 105 ? -1.723 0.796 18.782 1.00 98.50 105 ILE A C 1
ATOM 847 O O . ILE A 1 105 ? -1.284 -0.334 18.549 1.00 98.50 105 ILE A O 1
ATOM 851 N N . LEU A 1 106 ? -2.995 1.121 18.539 1.00 98.44 106 LEU A N 1
ATOM 852 C CA . LEU A 1 106 ? -3.931 0.210 17.885 1.00 98.44 106 LEU A CA 1
ATOM 853 C C . LEU A 1 106 ? -3.499 -0.086 16.443 1.00 98.44 106 LEU A C 1
ATOM 855 O O . LEU A 1 106 ? -3.466 -1.253 16.054 1.00 98.44 106 LEU A O 1
ATOM 859 N N . GLU A 1 107 ? -3.120 0.939 15.681 1.00 98.69 107 GLU A N 1
ATOM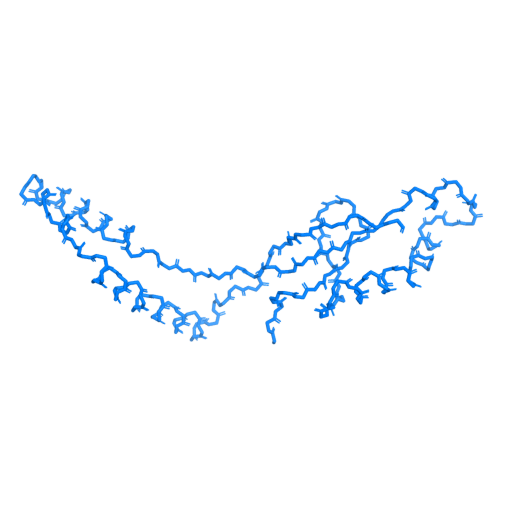 860 C CA . GLU A 1 107 ? -2.665 0.797 14.297 1.00 98.69 107 GLU A CA 1
ATOM 861 C C . GLU A 1 107 ? -1.445 -0.117 14.187 1.00 98.69 107 GLU A C 1
ATOM 863 O O . GLU A 1 107 ? -1.436 -1.045 13.375 1.00 98.69 107 GLU A O 1
ATOM 868 N N . GLU A 1 108 ? -0.441 0.081 15.042 1.00 98.56 108 GLU A N 1
ATOM 869 C CA . GLU A 1 108 ? 0.749 -0.768 15.083 1.00 98.56 108 GLU A CA 1
ATOM 870 C C . GLU A 1 108 ? 0.369 -2.233 15.347 1.00 98.56 108 GLU A C 1
ATOM 872 O O . GLU A 1 108 ? 0.813 -3.142 14.643 1.00 98.56 108 GLU A O 1
ATOM 877 N N . ARG A 1 109 ? -0.509 -2.479 16.327 1.00 98.62 109 ARG A N 1
ATOM 878 C CA . ARG A 1 109 ? -0.953 -3.836 16.683 1.00 98.62 109 ARG A CA 1
ATOM 879 C C . ARG A 1 109 ? -1.727 -4.511 15.554 1.00 98.62 109 ARG A C 1
ATOM 881 O O . ARG A 1 109 ? -1.464 -5.678 15.262 1.00 98.62 109 ARG A O 1
ATOM 888 N N . LEU A 1 110 ? -2.657 -3.797 14.922 1.00 98.56 110 LEU A N 1
ATOM 889 C CA . LEU A 1 110 ? -3.452 -4.316 13.807 1.00 98.56 110 LEU A CA 1
ATOM 890 C C . LEU A 1 110 ? -2.564 -4.645 12.604 1.00 98.56 110 LEU A C 1
ATOM 892 O O . LEU A 1 110 ? -2.691 -5.723 12.024 1.00 98.56 110 LEU A O 1
ATOM 896 N N . ASN A 1 111 ? -1.624 -3.762 12.265 1.00 98.44 111 ASN A N 1
ATOM 897 C CA . ASN A 1 111 ? -0.699 -3.992 11.159 1.00 98.44 111 ASN A CA 1
ATOM 898 C C . ASN A 1 111 ? 0.296 -5.121 11.450 1.00 98.44 111 ASN A C 1
ATOM 900 O O . ASN A 1 111 ? 0.608 -5.898 10.548 1.00 98.44 111 ASN A O 1
ATOM 904 N N . ASN A 1 112 ? 0.755 -5.277 12.694 1.00 98.31 112 ASN A N 1
ATOM 905 C CA . ASN A 1 112 ? 1.575 -6.425 13.088 1.00 98.31 112 ASN A CA 1
ATOM 906 C C . ASN A 1 112 ? 0.809 -7.743 12.903 1.00 98.31 112 ASN A C 1
ATOM 908 O O . ASN A 1 112 ? 1.304 -8.642 12.220 1.00 98.31 112 ASN A O 1
ATOM 912 N N . ALA A 1 113 ? -0.426 -7.824 13.408 1.00 98.38 113 ALA A N 1
ATOM 913 C CA . ALA A 1 113 ? -1.274 -9.006 13.250 1.00 98.38 113 ALA A CA 1
ATOM 914 C C . ALA A 1 113 ? -1.582 -9.317 11.773 1.00 98.38 113 ALA A C 1
ATOM 916 O O . ALA A 1 113 ? -1.494 -10.470 11.344 1.00 98.38 113 ALA A O 1
ATOM 917 N N . LEU A 1 114 ? -1.890 -8.295 10.965 1.00 98.06 114 LEU A N 1
ATOM 918 C CA . LEU A 1 114 ? -2.108 -8.452 9.525 1.00 98.06 114 LEU A CA 1
ATOM 919 C C . LEU A 1 114 ? -0.856 -9.001 8.827 1.00 98.06 114 LEU A C 1
ATOM 921 O O . L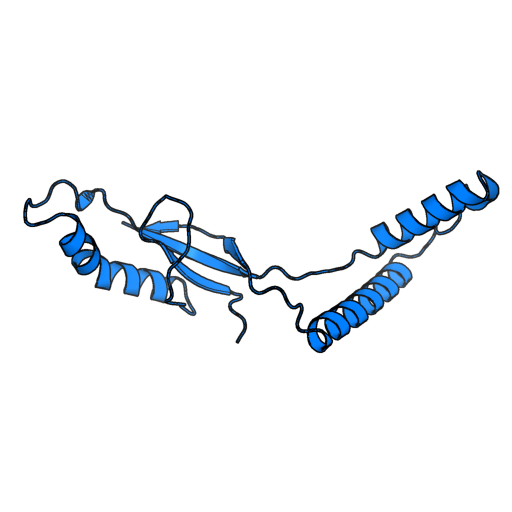EU A 1 114 ? -0.945 -9.941 8.036 1.00 98.06 114 LEU A O 1
ATOM 925 N N . ASN A 1 115 ? 0.317 -8.440 9.122 1.00 96.12 115 ASN A N 1
ATOM 926 C CA . ASN A 1 115 ? 1.578 -8.860 8.516 1.00 96.12 115 ASN A CA 1
ATOM 927 C C . ASN A 1 115 ? 1.948 -10.307 8.862 1.00 96.12 115 ASN A C 1
ATOM 929 O O . ASN A 1 115 ? 2.437 -11.042 7.994 1.00 96.12 115 ASN A O 1
ATOM 933 N N . GLU A 1 116 ? 1.708 -10.723 10.106 1.00 97.56 116 GLU A N 1
ATOM 934 C CA . GLU A 1 116 ? 1.868 -12.112 10.541 1.00 97.56 116 GLU A CA 1
ATOM 935 C C . GLU A 1 116 ? 0.926 -13.033 9.764 1.00 97.56 116 GLU A C 1
ATOM 937 O O . GLU A 1 116 ? 1.390 -13.959 9.092 1.00 97.56 116 GLU A O 1
ATOM 942 N N . TRP A 1 117 ? -0.369 -12.712 9.730 1.00 98.19 117 TRP A N 1
ATOM 943 C CA . TRP A 1 117 ? -1.370 -13.499 9.013 1.00 98.19 117 TRP A CA 1
ATOM 944 C C . TRP A 1 117 ? -1.063 -13.633 7.512 1.00 98.19 117 TRP A C 1
ATOM 946 O O . TRP A 1 117 ? -1.115 -14.736 6.958 1.00 98.19 117 TRP A O 1
ATOM 956 N N . LEU A 1 118 ? -0.674 -12.543 6.840 1.00 96.69 118 LEU A N 1
ATOM 957 C CA . LEU A 1 118 ? -0.294 -12.555 5.420 1.00 96.69 118 LEU A CA 1
ATOM 958 C C . LEU A 1 118 ? 0.899 -13.478 5.154 1.00 96.69 118 LEU A C 1
ATOM 960 O O . LEU A 1 118 ? 0.961 -14.154 4.122 1.00 96.69 118 LEU A O 1
ATOM 964 N N . LYS A 1 119 ? 1.867 -13.504 6.076 1.00 94.38 119 LYS A N 1
ATOM 965 C CA . LYS A 1 119 ? 3.050 -14.363 5.982 1.00 94.38 119 LYS A CA 1
ATOM 966 C C . LYS A 1 119 ? 2.691 -15.830 6.210 1.00 94.38 119 LYS A C 1
ATOM 968 O O . LYS A 1 119 ? 3.129 -16.673 5.429 1.00 94.38 119 LYS A O 1
ATOM 973 N N . GLU A 1 120 ? 1.912 -16.130 7.243 1.00 97.62 120 GLU A N 1
ATOM 974 C CA . GLU A 1 120 ? 1.510 -17.494 7.608 1.00 97.62 120 GLU A CA 1
ATOM 975 C C . GLU A 1 120 ? 0.641 -18.147 6.533 1.00 97.62 120 GLU A C 1
ATOM 977 O O . GLU A 1 120 ? 0.860 -19.299 6.156 1.00 97.62 120 GLU A O 1
ATOM 982 N N . THR A 1 121 ? -0.302 -17.385 5.984 1.00 97.38 121 THR A N 1
ATOM 983 C CA . THR A 1 121 ? -1.243 -17.869 4.967 1.00 97.38 121 THR A CA 1
ATOM 984 C C . THR A 1 121 ? -0.709 -17.768 3.538 1.00 97.38 121 THR A C 1
ATOM 986 O O . THR A 1 121 ? -1.362 -18.239 2.610 1.00 97.38 121 THR A O 1
ATOM 989 N N . LYS A 1 122 ? 0.494 -17.201 3.349 1.00 94.56 122 LYS A N 1
ATOM 990 C CA . LYS A 1 122 ? 1.134 -16.959 2.041 1.00 94.56 122 LYS A CA 1
ATOM 991 C C . LYS A 1 122 ? 0.307 -16.065 1.104 1.00 94.56 122 LYS A C 1
ATOM 993 O O . LYS A 1 122 ? 0.459 -16.152 -0.109 1.00 94.56 122 LYS A O 1
ATOM 998 N N . ASN A 1 123 ? -0.504 -15.169 1.663 1.00 93.94 123 ASN A N 1
ATOM 999 C CA . ASN A 1 123 ? -1.329 -14.209 0.922 1.00 93.94 123 ASN A CA 1
ATOM 1000 C C . ASN A 1 123 ? -0.645 -12.846 0.727 1.00 93.94 123 ASN A C 1
ATOM 1002 O O . ASN A 1 123 ? -1.312 -11.832 0.530 1.00 93.94 123 ASN A O 1
ATOM 1006 N N . LYS A 1 124 ? 0.691 -12.786 0.797 1.00 91.50 124 LYS A N 1
ATOM 1007 C CA . LYS A 1 124 ? 1.411 -11.546 0.487 1.00 91.50 124 LYS A CA 1
ATOM 1008 C C . LYS A 1 124 ? 1.135 -11.128 -0.965 1.00 91.50 124 LYS A C 1
ATOM 1010 O O . LYS A 1 124 ? 1.226 -11.989 -1.843 1.00 91.50 124 LYS A O 1
ATOM 1015 N N . PRO A 1 125 ? 0.859 -9.838 -1.233 1.00 91.12 125 PRO A N 1
ATOM 1016 C CA . PRO A 1 125 ? 0.724 -9.343 -2.596 1.00 91.12 125 PRO A CA 1
ATOM 1017 C C . PRO A 1 125 ? 1.948 -9.697 -3.442 1.00 91.12 125 PRO A C 1
ATOM 1019 O O . PRO A 1 125 ? 3.088 -9.582 -2.989 1.00 91.12 125 PRO A O 1
ATOM 1022 N N . ASN A 1 126 ? 1.703 -10.131 -4.675 1.00 88.50 126 ASN A N 1
ATOM 1023 C CA . ASN A 1 126 ? 2.731 -10.436 -5.674 1.00 88.50 126 ASN A CA 1
ATOM 1024 C C . ASN A 1 126 ? 2.663 -9.493 -6.886 1.00 88.50 126 ASN A C 1
ATOM 1026 O O . ASN A 1 126 ? 3.304 -9.745 -7.903 1.00 88.50 126 ASN A O 1
ATOM 1030 N N . PHE A 1 127 ? 1.881 -8.424 -6.764 1.00 89.19 127 PHE A N 1
ATOM 1031 C CA . PHE A 1 127 ? 1.677 -7.403 -7.775 1.00 89.19 127 PHE A CA 1
ATOM 1032 C C . PHE A 1 127 ? 2.253 -6.066 -7.304 1.00 89.19 127 PHE A C 1
ATOM 1034 O O . PHE A 1 127 ? 2.450 -5.819 -6.111 1.00 89.19 127 PHE A O 1
ATOM 1041 N N . PHE A 1 128 ? 2.523 -5.200 -8.267 1.00 91.94 128 PHE A N 1
ATOM 1042 C CA . PHE A 1 128 ? 3.108 -3.884 -8.071 1.00 91.94 128 PHE A CA 1
ATOM 1043 C C . PHE A 1 128 ? 2.525 -2.920 -9.101 1.00 91.94 128 PHE A C 1
ATOM 1045 O O . PHE A 1 128 ? 1.920 -3.340 -10.087 1.00 91.94 128 PHE A O 1
ATOM 1052 N N . LYS A 1 129 ? 2.720 -1.626 -8.866 1.00 92.56 129 LYS A N 1
ATOM 1053 C CA . LYS A 1 129 ? 2.508 -0.585 -9.873 1.00 92.56 129 LYS A CA 1
ATOM 1054 C C . LYS A 1 129 ? 3.855 -0.025 -10.314 1.00 92.56 129 LYS A C 1
ATOM 1056 O O . LYS A 1 129 ? 4.851 -0.185 -9.607 1.00 92.56 129 LYS A O 1
ATOM 1061 N N . ILE A 1 130 ? 3.861 0.636 -11.464 1.00 94.38 130 ILE A N 1
ATOM 1062 C CA . ILE A 1 130 ? 5.028 1.360 -11.957 1.00 94.38 130 ILE A CA 1
ATOM 1063 C C . ILE A 1 130 ? 4.804 2.854 -11.751 1.00 94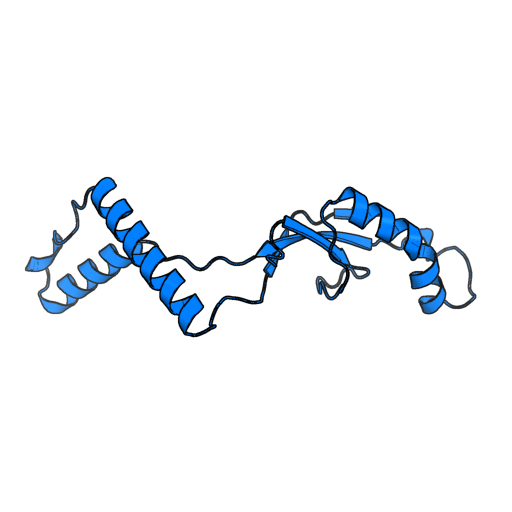.38 130 ILE A C 1
ATOM 1065 O O . ILE A 1 130 ? 3.768 3.397 -12.131 1.00 94.38 130 ILE A O 1
ATOM 1069 N N . GLU A 1 131 ? 5.774 3.504 -11.123 1.00 94.38 131 GLU A N 1
ATOM 1070 C CA . GLU A 1 131 ? 5.828 4.947 -10.918 1.00 94.38 131 GLU A CA 1
ATOM 1071 C C . GLU A 1 131 ? 7.082 5.535 -11.573 1.00 94.38 131 GLU A C 1
ATOM 1073 O O . GLU A 1 131 ? 7.947 4.807 -12.057 1.00 94.38 131 GLU A O 1
ATOM 1078 N N . LYS A 1 132 ? 7.191 6.872 -11.580 1.00 95.25 132 LYS A N 1
ATOM 1079 C CA . LYS A 1 132 ? 8.351 7.604 -12.129 1.00 95.25 132 LYS A CA 1
ATOM 1080 C C . LYS A 1 132 ? 8.706 7.153 -13.553 1.00 95.25 132 LYS A C 1
ATOM 1082 O O . LYS A 1 132 ? 9.872 6.934 -13.869 1.00 95.25 132 LYS A O 1
ATOM 1087 N N 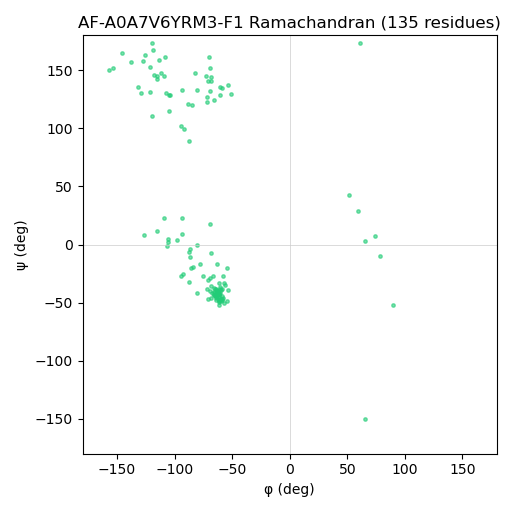. ILE A 1 133 ? 7.671 6.975 -14.372 1.00 95.56 133 ILE A N 1
ATOM 1088 C CA . ILE A 1 133 ? 7.806 6.536 -15.757 1.00 95.56 133 ILE A CA 1
ATOM 1089 C C . ILE A 1 133 ? 8.451 7.654 -16.571 1.00 95.56 133 ILE A C 1
ATOM 1091 O O . ILE A 1 133 ? 8.018 8.805 -16.495 1.00 95.56 133 ILE A O 1
ATOM 1095 N N . GLU A 1 134 ? 9.457 7.300 -17.360 1.00 95.50 134 GLU A N 1
ATOM 1096 C CA . GLU A 1 134 ? 10.124 8.201 -18.290 1.00 95.50 134 GLU A CA 1
ATOM 1097 C C . GLU A 1 134 ? 10.250 7.561 -19.667 1.00 95.50 134 GLU A C 1
ATOM 1099 O O . GLU A 1 134 ? 10.634 6.400 -19.786 1.00 95.50 134 GLU A O 1
ATOM 1104 N N . GLU A 1 135 ? 9.939 8.346 -20.694 1.00 94.56 135 GLU A N 1
ATOM 1105 C CA . GLU A 1 135 ? 10.177 8.017 -22.096 1.00 94.56 135 GLU A CA 1
ATOM 1106 C 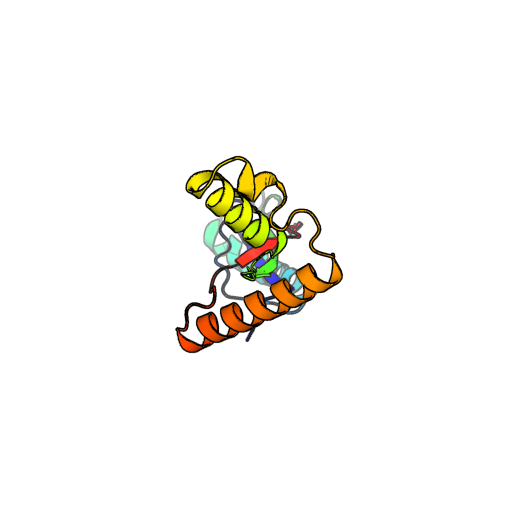C . GLU A 1 135 ? 11.636 8.307 -22.456 1.00 94.56 135 GLU A C 1
ATOM 1108 O O . GLU A 1 135 ? 12.166 9.381 -22.152 1.00 94.56 135 GLU A O 1
ATOM 1113 N N . ILE A 1 136 ? 12.274 7.354 -23.122 1.00 92.75 136 ILE A N 1
ATOM 1114 C CA . ILE A 1 136 ? 13.658 7.402 -23.566 1.00 92.75 136 ILE A CA 1
ATOM 1115 C C . ILE A 1 136 ? 13.698 7.234 -25.085 1.00 92.75 136 ILE A C 1
ATOM 1117 O O . ILE A 1 136 ? 13.087 6.323 -25.643 1.00 92.75 136 ILE A O 1
ATOM 1121 N N . LYS A 1 137 ? 14.449 8.135 -25.716 1.00 84.69 137 LYS A N 1
ATOM 1122 C CA . LYS A 1 137 ? 14.802 8.143 -27.136 1.00 84.69 137 LYS A CA 1
ATOM 1123 C C . LYS A 1 137 ? 16.226 7.637 -27.326 1.00 84.69 137 LYS A C 1
ATOM 1125 O O . LYS A 1 137 ? 17.067 7.890 -26.419 1.00 84.69 137 LYS A O 1
#

Mean predicted aligned error: 7.25 Å

Radius of gyration: 24.47 Å; Cα contacts (8 Å, |Δi|>4): 149; chains: 1; bounding box: 51×29×69 Å

pLDDT: mean 89.35, std 12.74, range [52.53, 98.69]